Protein AF-A0A815NYM3-F1 (afdb_monomer)

Sequence (153 aa):
MVACQVWTKGKLNETEAFEGSNQYKLFRNIIYRDIEWFDKKPTGEVYAYLDKHLNNIRYGISNKIPDFLTTLCYALGLIAFAVILGWKLALLSLSIAPLVIITVSVTGIVIVRYMEKELLVYSYAGNIAHEVLSAIRTVTAFNGQQREAERCG

InterPro domains:
  IPR011527 ABC transporter type 1, transmembrane domain [PF00664] (23-151)
  IPR011527 ABC transporter type 1, transmembrane domain [PS50929] (25-153)
  IPR036640 ABC transporter type 1, transmembrane domain superfamily [G3DSA:1.20.1560.10] (19-153)
  IPR036640 ABC transporter type 1, transmembrane domain superfamily [SSF90123] (24-151)
  IPR039421 Type 1 protein exporter [PTHR43394] (23-151)

Secondary structure (DSSP, 8-state):
-HHHHHHHHHHHHHHHHHHHHHHHHHHHHHHTS-HHHHHTS-HHHHHHHHHHHHHHHHHIIIIIHHHHHHHHHHHHHHHHHHHHSHHHHHHHHHHHHHHHHHHHHHHHHHHHHHHHHHHHHHHHHHHHHHHHHHTHHHHHHTT-HHHHHTT--

Solvent-accessible surface area (backbone atoms only — not comparable to full-atom values): 8612 Å² total; per-residue (Å²): 114,68,71,60,54,52,49,52,59,56,46,52,61,53,49,59,58,50,46,65,54,48,54,54,52,52,54,55,57,55,72,76,50,62,69,75,63,54,74,75,44,63,71,69,57,54,53,54,49,49,51,52,52,51,49,53,51,48,50,45,58,72,50,50,49,56,52,51,54,51,52,52,53,49,53,54,49,51,54,54,51,46,68,72,59,41,77,74,52,41,54,54,53,61,59,51,52,57,57,52,50,53,55,52,51,54,51,49,54,51,50,54,57,50,52,54,53,51,49,50,54,50,50,52,48,51,50,51,53,48,51,51,61,73,40,40,73,58,40,61,73,67,68,43,60,70,68,58,53,66,73,68,110

Organism: NCBI:txid1234261

Structure (mmCIF, N/CA/C/O backbone):
data_AF-A0A815NYM3-F1
#
_entry.id   AF-A0A815NYM3-F1
#
loop_
_atom_site.group_PDB
_atom_site.id
_atom_site.type_symbol
_atom_site.label_atom_id
_atom_site.label_alt_id
_atom_site.label_comp_id
_atom_site.label_asym_id
_atom_site.label_entity_id
_atom_site.label_seq_id
_atom_site.pdbx_PDB_ins_code
_atom_site.Cartn_x
_atom_site.Cartn_y
_atom_site.Cartn_z
_atom_site.occupancy
_atom_site.B_iso_or_equiv
_atom_site.auth_seq_id
_atom_site.auth_comp_id
_atom_site.auth_asym_id
_atom_site.auth_atom_id
_atom_site.pdbx_PDB_model_num
ATOM 1 N N . MET A 1 1 ? -14.068 11.871 13.857 1.00 51.19 1 MET A N 1
ATOM 2 C CA . MET A 1 1 ? -13.220 12.038 12.650 1.00 51.19 1 MET A CA 1
ATOM 3 C C . MET A 1 1 ? -11.960 12.868 12.915 1.00 51.19 1 MET A C 1
ATOM 5 O O . MET A 1 1 ? -10.882 12.370 12.623 1.00 51.19 1 MET A O 1
ATOM 9 N N . VAL A 1 2 ? -12.039 14.060 13.529 1.00 57.19 2 VAL A N 1
ATOM 10 C CA . VAL A 1 2 ? -10.872 14.957 13.747 1.00 57.19 2 VAL A CA 1
ATOM 11 C C . VAL A 1 2 ? -9.759 14.348 14.620 1.00 57.19 2 VAL A C 1
ATOM 13 O O . VAL A 1 2 ? -8.586 14.469 14.284 1.00 57.19 2 VAL A O 1
ATOM 16 N N . ALA A 1 3 ? -10.098 13.611 15.684 1.00 61.81 3 ALA A N 1
ATOM 17 C CA . ALA A 1 3 ? -9.099 12.992 16.567 1.00 61.81 3 ALA A CA 1
ATOM 18 C C . ALA A 1 3 ? -8.203 11.955 15.857 1.00 61.81 3 ALA A C 1
ATOM 20 O O . ALA A 1 3 ? -7.021 11.841 16.167 1.00 61.81 3 ALA A O 1
ATOM 21 N N . CYS A 1 4 ? -8.738 11.238 14.865 1.00 59.66 4 CYS A N 1
ATOM 22 C CA . CYS A 1 4 ? -7.973 10.245 14.113 1.00 59.66 4 CYS A CA 1
ATOM 23 C C . CYS A 1 4 ? -7.031 10.908 13.092 1.00 59.66 4 CYS A C 1
ATOM 25 O O . CYS A 1 4 ? -5.902 10.462 12.928 1.00 59.66 4 CYS A O 1
ATOM 27 N N . GLN A 1 5 ? -7.446 12.035 12.497 1.00 60.94 5 GLN A N 1
ATOM 28 C CA . GLN A 1 5 ? -6.594 12.861 11.629 1.00 60.94 5 GLN A CA 1
ATOM 29 C C . GLN A 1 5 ? -5.415 13.485 12.399 1.00 60.94 5 GLN A C 1
ATOM 31 O O . GLN A 1 5 ? -4.281 13.488 11.914 1.00 60.94 5 GLN A O 1
ATOM 36 N N . VAL A 1 6 ? -5.659 13.965 13.624 1.00 65.19 6 VAL A N 1
ATOM 37 C CA . VAL A 1 6 ? -4.603 14.475 14.518 1.00 65.19 6 VAL A CA 1
ATOM 38 C 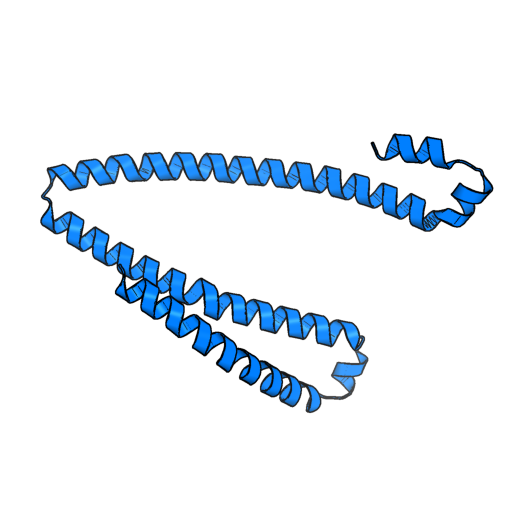C . VAL A 1 6 ? -3.660 13.348 14.948 1.00 65.19 6 VAL A C 1
ATOM 40 O O . VAL A 1 6 ? -2.446 13.532 14.931 1.00 65.19 6 VAL A O 1
ATOM 43 N N . TRP A 1 7 ? -4.193 12.159 15.242 1.00 65.62 7 TRP A N 1
ATOM 44 C CA . TRP A 1 7 ? -3.384 10.978 15.544 1.00 65.62 7 TRP A CA 1
ATOM 45 C C . TRP A 1 7 ? -2.494 10.564 14.363 1.00 65.62 7 TRP A C 1
ATOM 47 O O . TRP A 1 7 ? -1.305 10.333 14.562 1.00 65.62 7 TRP A O 1
ATOM 57 N N . THR A 1 8 ? -3.005 10.566 13.123 1.00 64.94 8 THR A N 1
ATOM 58 C CA . THR A 1 8 ? -2.183 10.299 11.927 1.00 64.94 8 THR A CA 1
ATOM 59 C C . THR A 1 8 ? -1.096 11.349 11.714 1.00 64.94 8 THR A C 1
ATOM 61 O O . THR A 1 8 ? 0.037 10.994 11.408 1.00 64.94 8 THR A O 1
ATOM 64 N N . LYS A 1 9 ? -1.397 12.637 11.933 1.00 61.22 9 LYS A N 1
ATOM 65 C CA . LYS A 1 9 ? -0.410 13.724 11.833 1.00 61.22 9 LYS A CA 1
ATOM 66 C C . LYS A 1 9 ? 0.696 13.594 12.887 1.00 61.22 9 LYS A C 1
ATOM 68 O O . LYS A 1 9 ? 1.854 13.800 12.558 1.00 61.22 9 LYS A O 1
ATOM 73 N N . GLY A 1 10 ? 0.360 13.211 14.121 1.00 67.31 10 GLY A N 1
ATOM 74 C CA . GLY A 1 10 ? 1.347 12.949 15.174 1.00 67.31 10 GLY A CA 1
ATOM 75 C C . GLY A 1 10 ? 2.206 11.709 14.904 1.00 67.31 10 GLY A C 1
ATOM 76 O O . GLY A 1 10 ? 3.411 11.735 15.142 1.00 67.31 10 GLY A O 1
ATOM 77 N N . LYS A 1 11 ? 1.612 10.645 14.343 1.00 68.06 11 LYS A N 1
ATOM 78 C CA . LYS A 1 11 ? 2.327 9.400 14.024 1.00 68.06 11 LYS A CA 1
ATOM 79 C C . LYS A 1 11 ? 3.331 9.566 12.884 1.00 68.06 11 LYS A C 1
ATOM 81 O O . LYS A 1 11 ? 4.376 8.930 12.931 1.00 68.06 11 LYS A O 1
ATOM 86 N N . LEU A 1 12 ? 3.051 10.428 11.902 1.00 66.81 12 LEU A N 1
ATOM 87 C CA . LEU A 1 12 ? 3.983 10.718 10.803 1.00 66.81 12 LEU A CA 1
ATOM 88 C C . LEU A 1 12 ? 5.330 11.229 11.337 1.00 66.81 12 LEU A C 1
ATOM 90 O O . LEU A 1 12 ? 6.375 10.675 11.001 1.00 66.81 12 LEU A O 1
ATOM 94 N N . ASN A 1 13 ? 5.289 12.174 12.274 1.00 63.50 13 ASN A N 1
ATOM 95 C CA . ASN A 1 13 ? 6.480 12.747 12.902 1.00 63.50 13 ASN A CA 1
ATOM 96 C C . ASN A 1 13 ? 7.269 11.692 13.711 1.00 63.50 13 ASN A C 1
ATOM 98 O O . ASN A 1 13 ? 8.498 11.690 13.723 1.00 63.50 13 ASN A O 1
ATOM 102 N N . GLU A 1 14 ? 6.573 10.757 14.370 1.00 67.62 14 GLU A N 1
ATOM 103 C CA . GLU A 1 14 ? 7.204 9.635 15.083 1.00 67.62 14 GLU A CA 1
ATOM 104 C C . GLU A 1 14 ? 7.795 8.584 14.125 1.00 67.62 14 GLU A C 1
ATOM 106 O O . GLU A 1 14 ? 8.832 7.988 14.425 1.00 67.62 14 GLU A O 1
ATOM 111 N N . THR A 1 15 ? 7.171 8.351 12.963 1.00 66.19 15 THR A N 1
ATOM 112 C CA . THR A 1 15 ? 7.687 7.405 11.960 1.00 66.19 15 THR A CA 1
ATOM 113 C C . THR A 1 15 ? 8.954 7.908 11.275 1.00 66.19 15 THR A C 1
ATOM 115 O O . THR A 1 15 ? 9.854 7.102 11.045 1.00 66.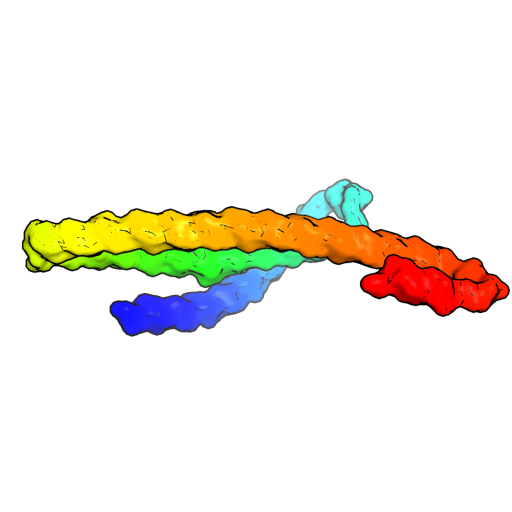19 15 THR A O 1
ATOM 118 N N . GLU A 1 16 ? 9.079 9.217 11.035 1.00 67.94 16 GLU A N 1
ATOM 119 C CA . GLU A 1 16 ? 10.310 9.828 10.509 1.00 67.94 16 GLU A CA 1
ATOM 120 C C . GLU A 1 16 ? 11.478 9.689 11.505 1.00 67.94 16 GLU A C 1
ATOM 122 O O . GLU A 1 16 ? 12.600 9.359 11.118 1.00 67.94 16 GLU A O 1
ATOM 127 N N . ALA A 1 17 ? 11.213 9.828 12.810 1.00 68.50 17 ALA A N 1
ATOM 128 C CA . ALA A 1 17 ? 12.219 9.609 13.854 1.00 68.50 17 ALA A CA 1
ATOM 129 C C . ALA A 1 17 ? 12.627 8.125 13.997 1.00 68.50 17 ALA A C 1
ATOM 131 O O . ALA A 1 17 ? 13.799 7.803 14.214 1.00 68.50 17 ALA A O 1
ATOM 132 N N . PHE A 1 18 ? 11.677 7.197 13.852 1.00 68.75 18 PHE A N 1
ATOM 133 C CA . PHE A 1 18 ? 11.942 5.754 13.897 1.00 68.75 18 PHE A CA 1
ATOM 134 C C . PHE A 1 18 ?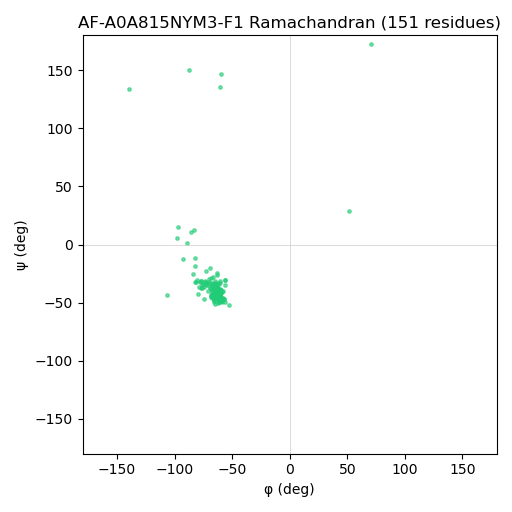 12.719 5.252 12.669 1.00 68.75 18 PHE A C 1
ATOM 136 O O . PHE A 1 18 ? 13.502 4.303 12.754 1.00 68.75 18 PHE A O 1
ATOM 143 N N . GLU A 1 19 ? 12.542 5.901 11.525 1.00 71.44 19 GLU A N 1
ATOM 144 C CA . GLU A 1 19 ? 13.207 5.546 10.281 1.00 71.44 19 GLU A CA 1
ATOM 145 C C . GLU A 1 19 ? 14.720 5.747 10.336 1.00 71.44 19 GLU A C 1
ATOM 147 O O . GLU A 1 19 ? 15.471 4.811 10.036 1.00 71.44 19 GLU A O 1
ATOM 152 N N . GLY A 1 20 ? 15.160 6.926 10.790 1.00 71.25 20 GLY A N 1
ATOM 153 C CA . GLY A 1 20 ? 16.582 7.190 11.011 1.00 71.25 20 GLY A CA 1
ATOM 154 C C . GLY A 1 20 ? 17.190 6.161 11.967 1.00 71.25 20 GLY A C 1
ATOM 155 O O . GLY A 1 20 ? 18.345 5.761 11.812 1.00 71.25 20 GLY A O 1
ATOM 156 N N . SER A 1 21 ? 16.379 5.638 12.901 1.00 79.00 21 SER A N 1
ATOM 157 C CA . SER A 1 21 ? 16.821 4.592 13.815 1.00 79.00 21 SER A CA 1
ATOM 158 C C . SER A 1 21 ? 17.030 3.222 13.155 1.00 79.00 21 SER A C 1
ATOM 160 O O . SER A 1 21 ? 17.976 2.493 13.461 1.00 79.00 21 SER A O 1
ATOM 162 N N . ASN A 1 22 ? 16.158 2.827 12.235 1.00 78.69 22 ASN A N 1
ATOM 163 C CA . ASN A 1 22 ? 16.263 1.510 11.611 1.00 78.69 22 ASN A CA 1
ATOM 164 C C . ASN A 1 22 ? 17.362 1.441 10.554 1.00 78.69 22 ASN A C 1
ATOM 166 O O . ASN A 1 22 ? 18.005 0.397 10.427 1.00 78.69 22 ASN A O 1
ATOM 170 N N . GLN A 1 23 ? 17.628 2.549 9.859 1.00 80.44 23 GLN A N 1
ATOM 171 C CA . GLN A 1 23 ? 18.727 2.640 8.899 1.00 80.44 23 GLN A CA 1
ATOM 172 C C . GLN A 1 23 ? 20.075 2.330 9.563 1.00 80.44 23 GLN A C 1
ATOM 174 O O . GLN A 1 23 ? 20.818 1.482 9.063 1.00 80.44 23 GLN A O 1
ATOM 179 N N . TYR A 1 24 ? 20.354 2.896 10.747 1.00 81.75 24 TYR A N 1
ATOM 180 C CA . TYR A 1 24 ? 21.604 2.599 11.456 1.00 81.75 24 TYR A CA 1
ATOM 181 C C . TYR A 1 24 ? 21.686 1.142 11.933 1.00 81.75 24 TYR A C 1
ATOM 183 O O . TYR A 1 24 ? 22.763 0.549 11.901 1.00 81.75 24 TYR A O 1
ATOM 191 N N . LYS A 1 25 ? 20.574 0.540 12.387 1.00 83.56 25 LYS A N 1
ATOM 192 C CA . LYS A 1 25 ? 20.560 -0.852 12.884 1.00 83.56 25 LYS A CA 1
ATOM 193 C C . LYS A 1 25 ? 20.815 -1.845 11.762 1.00 83.56 25 LYS A C 1
ATOM 195 O O . LYS A 1 25 ? 21.577 -2.790 11.950 1.00 83.56 25 LYS A O 1
ATOM 200 N N . LEU A 1 26 ? 20.188 -1.633 10.606 1.00 80.75 26 LEU A N 1
ATOM 201 C CA . LEU A 1 26 ? 20.390 -2.494 9.448 1.00 80.75 26 LEU A CA 1
ATOM 202 C C . LEU A 1 26 ? 21.796 -2.340 8.879 1.00 80.75 26 LEU A C 1
ATOM 204 O O . LEU A 1 26 ? 22.442 -3.349 8.621 1.00 80.75 26 LEU A O 1
ATOM 208 N N . PHE A 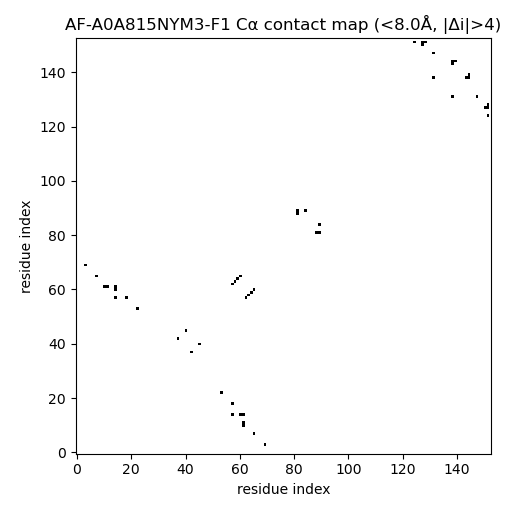1 27 ? 22.294 -1.107 8.762 1.00 82.69 27 PHE A N 1
ATOM 209 C CA . PHE A 1 27 ? 23.667 -0.860 8.329 1.00 82.69 27 PHE A CA 1
ATOM 210 C C . PHE A 1 27 ? 24.676 -1.539 9.260 1.00 82.69 27 PHE A C 1
ATOM 212 O O . PHE A 1 27 ? 25.553 -2.270 8.804 1.00 82.69 27 PHE A O 1
ATOM 219 N N . ARG A 1 28 ? 24.481 -1.402 10.579 1.00 85.44 28 ARG A N 1
ATOM 220 C CA . ARG A 1 28 ? 25.291 -2.099 11.581 1.00 85.44 28 ARG A CA 1
ATOM 221 C C . ARG A 1 28 ? 25.248 -3.616 11.388 1.00 85.44 28 ARG A C 1
ATOM 223 O O . ARG A 1 28 ? 26.295 -4.244 11.377 1.00 85.44 28 ARG A O 1
ATOM 230 N N . ASN A 1 29 ? 24.068 -4.203 11.195 1.00 82.81 29 ASN A N 1
ATOM 231 C CA . ASN A 1 29 ? 23.925 -5.650 10.996 1.00 82.81 29 ASN A CA 1
ATOM 232 C C . ASN A 1 29 ? 24.547 -6.154 9.685 1.00 82.81 29 ASN A C 1
ATOM 234 O O . ASN A 1 29 ? 24.953 -7.310 9.618 1.00 82.81 29 ASN A O 1
ATOM 238 N N . ILE A 1 30 ? 24.623 -5.317 8.651 1.00 82.94 30 ILE A N 1
ATOM 239 C CA . ILE A 1 30 ? 25.237 -5.680 7.368 1.00 82.94 30 ILE A CA 1
ATOM 240 C C . ILE A 1 30 ? 26.760 -5.721 7.478 1.00 82.94 30 ILE A C 1
ATOM 242 O O . ILE A 1 30 ? 27.367 -6.619 6.909 1.00 82.94 30 ILE A O 1
ATOM 246 N N . ILE A 1 31 ? 27.374 -4.819 8.250 1.00 83.50 31 ILE A N 1
ATOM 247 C CA . ILE A 1 31 ? 28.832 -4.819 8.474 1.00 83.50 31 ILE A CA 1
ATOM 248 C C . ILE A 1 31 ? 29.306 -6.122 9.139 1.00 83.50 31 ILE A C 1
ATOM 250 O O . ILE A 1 31 ? 30.411 -6.577 8.869 1.00 83.50 31 ILE A O 1
ATOM 254 N N . TYR A 1 32 ? 28.471 -6.747 9.972 1.00 85.75 32 TYR A N 1
ATOM 255 C CA . TYR A 1 32 ? 28.792 -8.011 10.648 1.00 85.75 32 TYR A CA 1
ATOM 256 C C . TYR A 1 32 ? 28.489 -9.270 9.818 1.00 85.75 32 TYR A C 1
ATOM 258 O O . TYR A 1 32 ? 28.492 -10.371 10.364 1.00 85.75 32 TYR A O 1
ATOM 266 N N . ARG A 1 33 ? 28.178 -9.132 8.526 1.00 81.69 33 ARG A N 1
ATOM 267 C CA . ARG A 1 33 ? 27.849 -10.262 7.648 1.00 81.69 33 ARG A CA 1
ATOM 268 C C . ARG A 1 33 ? 29.118 -10.860 7.028 1.00 81.69 33 ARG A C 1
ATOM 270 O O . ARG A 1 33 ? 30.094 -10.148 6.814 1.00 81.69 33 ARG A O 1
ATOM 277 N N . ASP A 1 34 ? 29.099 -12.159 6.739 1.00 83.94 34 ASP A N 1
ATOM 278 C CA . ASP A 1 34 ? 30.273 -12.892 6.247 1.00 83.94 34 ASP A CA 1
ATOM 279 C C . ASP A 1 34 ? 30.822 -12.337 4.921 1.00 83.94 34 A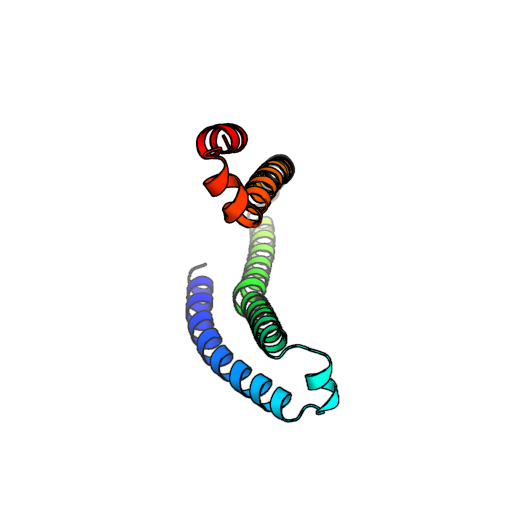SP A C 1
ATOM 281 O O . ASP A 1 34 ? 30.065 -11.918 4.043 1.00 83.94 34 ASP A O 1
ATOM 285 N N . ILE A 1 35 ? 32.147 -12.402 4.739 1.00 77.44 35 ILE A N 1
ATOM 286 C CA . ILE A 1 35 ? 32.833 -11.904 3.532 1.00 77.44 35 ILE A CA 1
ATOM 287 C C . ILE A 1 35 ? 32.360 -12.627 2.255 1.00 77.44 35 ILE A C 1
ATOM 289 O O . ILE A 1 35 ? 32.212 -12.004 1.207 1.00 77.44 35 ILE A O 1
ATOM 293 N N . GLU A 1 36 ? 32.003 -13.913 2.362 1.00 84.25 36 GLU A N 1
ATOM 294 C CA . GLU A 1 36 ? 31.436 -14.713 1.265 1.00 84.25 36 GLU A CA 1
ATOM 295 C C . GLU A 1 36 ? 30.079 -14.187 0.77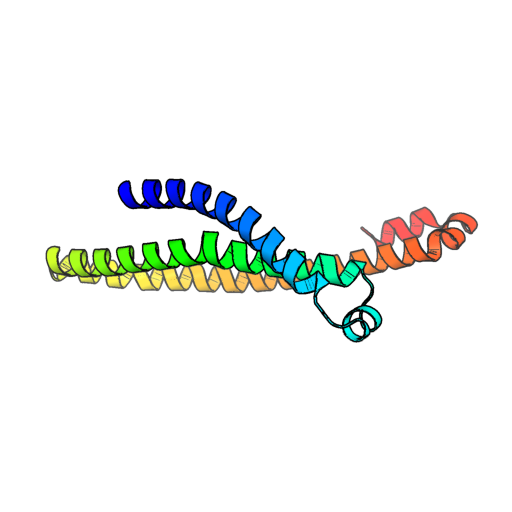2 1.00 84.25 36 GLU A C 1
ATOM 297 O O . GLU A 1 36 ? 29.676 -14.443 -0.364 1.00 84.25 36 GLU A O 1
ATOM 302 N N . TRP A 1 37 ? 29.337 -13.472 1.623 1.00 80.56 37 TRP A N 1
ATOM 303 C CA . TRP A 1 37 ? 28.073 -12.856 1.235 1.00 80.56 37 TRP A CA 1
ATOM 304 C C . TRP A 1 37 ? 28.296 -11.608 0.373 1.00 80.56 37 TRP A C 1
ATOM 306 O O . TRP A 1 37 ? 27.517 -11.362 -0.549 1.00 80.56 37 TRP A O 1
ATOM 316 N N . PHE A 1 38 ? 29.371 -10.858 0.639 1.00 79.12 38 PHE A N 1
ATOM 317 C CA . PHE A 1 38 ? 29.758 -9.685 -0.145 1.00 79.12 38 PHE A CA 1
ATOM 318 C C . PHE A 1 38 ? 30.351 -10.057 -1.507 1.00 79.12 38 PHE A C 1
ATOM 320 O O . PHE A 1 38 ? 30.127 -9.336 -2.471 1.00 79.12 38 PHE A O 1
ATOM 327 N N . ASP A 1 39 ? 31.025 -11.202 -1.621 1.00 82.12 39 ASP A N 1
ATOM 328 C CA . ASP A 1 39 ? 31.630 -11.644 -2.888 1.00 82.12 39 ASP A CA 1
ATOM 329 C C . ASP A 1 39 ? 30.580 -12.121 -3.917 1.00 82.12 39 ASP A C 1
ATOM 331 O O . ASP A 1 39 ? 30.780 -12.072 -5.129 1.00 82.12 39 ASP A O 1
ATOM 335 N N . LYS A 1 40 ? 29.395 -12.529 -3.440 1.00 81.69 40 LYS A N 1
ATOM 336 C CA . LYS A 1 40 ? 28.277 -12.992 -4.283 1.00 81.69 40 LYS A CA 1
ATOM 337 C C . LYS A 1 40 ? 27.425 -11.865 -4.874 1.00 81.69 40 LYS A C 1
ATOM 339 O O . LYS A 1 40 ? 26.572 -12.156 -5.716 1.00 81.69 40 LYS A O 1
ATOM 344 N N . LYS A 1 41 ? 27.580 -10.608 -4.433 1.00 73.94 41 LYS A N 1
ATOM 345 C CA . LYS A 1 41 ? 26.771 -9.480 -4.925 1.00 73.94 41 LYS A CA 1
ATOM 346 C C . LYS A 1 41 ? 27.590 -8.202 -5.124 1.00 73.94 41 LYS A C 1
ATOM 348 O O . LYS A 1 41 ? 28.293 -7.791 -4.208 1.00 73.94 41 LYS A O 1
ATOM 353 N N . PRO A 1 42 ? 27.441 -7.501 -6.264 1.00 76.62 42 PRO A N 1
ATOM 354 C CA . PRO A 1 42 ? 28.083 -6.208 -6.458 1.00 76.62 42 PRO A CA 1
ATOM 355 C C . PRO A 1 42 ? 27.596 -5.207 -5.399 1.00 76.62 42 PRO A C 1
ATOM 357 O O . PRO A 1 42 ? 26.399 -5.091 -5.125 1.00 76.62 42 PRO A O 1
ATOM 360 N N . THR A 1 43 ? 28.523 -4.450 -4.811 1.00 73.56 43 THR A N 1
ATOM 361 C CA . THR A 1 43 ? 28.292 -3.579 -3.643 1.00 73.56 43 THR A CA 1
ATOM 362 C C . THR A 1 43 ? 27.180 -2.544 -3.863 1.00 73.56 43 THR A C 1
ATOM 364 O O . THR A 1 43 ? 26.458 -2.198 -2.928 1.00 73.56 43 THR A O 1
ATOM 367 N N . GLY A 1 44 ? 26.988 -2.086 -5.107 1.00 75.94 44 GLY A N 1
ATOM 368 C CA . GLY A 1 44 ? 25.917 -1.151 -5.479 1.00 75.94 44 GLY A CA 1
ATOM 369 C C . GLY A 1 44 ? 24.507 -1.759 -5.455 1.00 75.94 44 GLY A C 1
ATOM 370 O O . GLY A 1 44 ? 23.550 -1.075 -5.097 1.00 75.94 44 GLY A O 1
ATOM 371 N N . GLU A 1 45 ? 24.364 -3.051 -5.763 1.00 79.88 45 GLU A N 1
ATOM 372 C CA . GLU A 1 45 ? 23.070 -3.750 -5.721 1.00 79.88 45 GLU A CA 1
ATOM 373 C C . GLU A 1 45 ? 22.626 -3.992 -4.274 1.00 79.88 45 GLU A C 1
ATOM 375 O O . GLU A 1 45 ? 21.440 -3.909 -3.965 1.00 79.88 45 GLU A O 1
ATOM 380 N N . VAL A 1 46 ? 23.578 -4.218 -3.363 1.00 79.38 46 VAL A N 1
ATOM 381 C CA . VAL A 1 46 ? 23.302 -4.405 -1.931 1.00 79.38 46 VAL A CA 1
ATOM 382 C C . VAL A 1 46 ? 22.679 -3.154 -1.310 1.00 79.38 46 VAL A C 1
ATOM 384 O O . VAL A 1 46 ? 21.700 -3.262 -0.569 1.00 79.38 46 VAL A O 1
ATOM 387 N N . TYR A 1 47 ? 23.210 -1.971 -1.630 1.00 81.31 47 TYR A N 1
ATOM 388 C CA . TYR A 1 47 ? 22.665 -0.706 -1.138 1.00 81.31 47 TYR A CA 1
ATOM 389 C C . TYR A 1 47 ? 21.258 -0.443 -1.690 1.00 81.31 47 TYR A C 1
ATOM 391 O O . TYR A 1 47 ? 20.341 -0.174 -0.918 1.00 81.31 47 TYR A O 1
ATOM 399 N N . ALA A 1 48 ? 21.059 -0.600 -3.003 1.00 85.38 48 ALA A N 1
ATOM 400 C CA . ALA A 1 48 ? 19.750 -0.414 -3.633 1.00 85.38 48 ALA A CA 1
ATOM 401 C C . ALA A 1 48 ? 18.705 -1.420 -3.119 1.00 85.38 48 ALA A C 1
ATOM 403 O O . ALA A 1 48 ? 17.540 -1.076 -2.916 1.00 85.38 48 ALA A O 1
ATOM 404 N N . TYR A 1 49 ? 19.120 -2.663 -2.868 1.00 82.81 49 TYR A N 1
ATOM 405 C CA . TYR A 1 49 ? 18.281 -3.680 -2.247 1.00 82.81 49 TYR A CA 1
ATOM 406 C C . TYR A 1 49 ? 17.878 -3.264 -0.831 1.00 82.81 49 TYR A C 1
ATOM 408 O O . TYR A 1 49 ? 16.694 -3.264 -0.501 1.00 82.81 49 TYR A O 1
ATOM 416 N N . LEU A 1 50 ? 18.839 -2.856 -0.002 1.00 82.25 50 LEU A N 1
ATOM 417 C CA . LEU A 1 50 ? 18.569 -2.416 1.362 1.00 82.25 50 LEU A CA 1
ATOM 418 C C . LEU A 1 50 ? 17.622 -1.216 1.402 1.00 82.25 50 LEU A C 1
ATOM 420 O O . LEU A 1 50 ? 16.660 -1.232 2.169 1.00 82.25 50 LEU A O 1
ATOM 424 N N . ASP A 1 51 ? 17.878 -0.212 0.568 1.00 84.88 51 ASP A N 1
ATOM 425 C CA . ASP A 1 51 ? 17.047 0.982 0.463 1.00 84.88 51 ASP A CA 1
ATOM 426 C C . ASP A 1 51 ? 15.619 0.616 0.047 1.00 84.88 51 ASP A C 1
ATOM 428 O O . ASP A 1 51 ? 14.657 1.012 0.699 1.00 84.88 51 ASP A O 1
ATOM 432 N N . LYS A 1 52 ? 15.460 -0.277 -0.937 1.00 86.31 52 LYS A N 1
ATOM 433 C CA . LYS A 1 52 ? 14.148 -0.804 -1.334 1.00 86.31 52 LYS A CA 1
ATOM 434 C C . LYS A 1 52 ? 13.439 -1.536 -0.190 1.00 86.31 52 LYS A C 1
ATOM 436 O O . LYS A 1 52 ? 12.236 -1.356 0.002 1.00 86.31 52 LYS A O 1
ATOM 441 N N . HIS A 1 53 ? 14.155 -2.354 0.580 1.00 82.88 53 HIS A N 1
ATOM 442 C CA . HIS A 1 53 ? 13.588 -3.069 1.727 1.00 82.88 53 HIS A CA 1
ATOM 443 C C . HIS A 1 53 ? 13.167 -2.124 2.852 1.00 82.88 53 HIS A C 1
ATOM 445 O O . HIS A 1 53 ? 12.069 -2.264 3.392 1.00 82.88 53 HIS A O 1
ATOM 451 N N .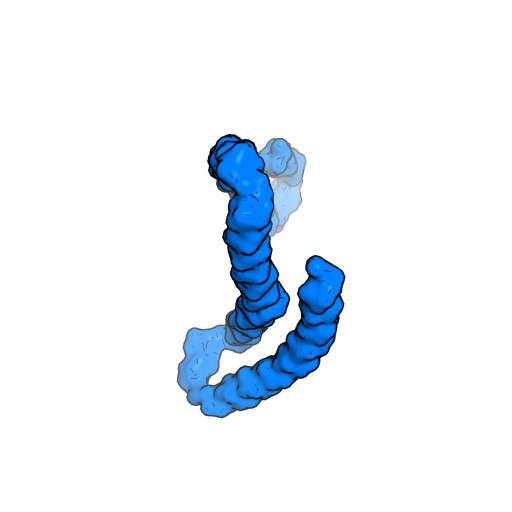 LEU A 1 54 ? 14.005 -1.141 3.168 1.00 82.88 54 LEU A N 1
ATOM 452 C CA . LEU A 1 54 ? 13.691 -0.072 4.107 1.00 82.88 54 LEU A CA 1
ATOM 453 C C . LEU A 1 54 ? 12.466 0.709 3.653 1.00 82.88 54 LEU A C 1
ATOM 455 O O . LEU A 1 54 ? 11.541 0.902 4.436 1.00 82.88 54 LEU A O 1
ATOM 459 N N . ASN A 1 55 ? 12.428 1.095 2.381 1.00 83.94 55 ASN A N 1
ATOM 460 C CA . ASN A 1 55 ? 11.324 1.841 1.809 1.00 83.94 55 ASN A CA 1
ATOM 461 C C . ASN A 1 55 ? 10.018 1.042 1.888 1.00 83.94 55 ASN A C 1
ATOM 463 O O . ASN A 1 55 ? 9.013 1.551 2.369 1.00 83.94 55 ASN A O 1
ATOM 467 N N . ASN A 1 56 ? 10.033 -0.247 1.546 1.00 83.06 56 ASN A N 1
ATOM 468 C CA . ASN A 1 56 ? 8.853 -1.105 1.676 1.00 83.06 56 ASN A CA 1
ATOM 469 C C . ASN A 1 56 ? 8.356 -1.219 3.127 1.00 83.06 56 ASN A C 1
ATOM 471 O O . ASN A 1 56 ? 7.150 -1.160 3.367 1.00 83.06 56 ASN A O 1
ATOM 475 N N . ILE A 1 57 ? 9.264 -1.347 4.100 1.00 82.94 57 ILE A N 1
ATOM 476 C CA . ILE A 1 57 ? 8.906 -1.384 5.527 1.00 82.94 57 ILE A CA 1
ATOM 477 C C . ILE A 1 57 ? 8.319 -0.039 5.968 1.00 82.94 57 ILE A C 1
ATOM 479 O O . ILE A 1 57 ? 7.290 -0.014 6.645 1.00 82.94 57 ILE A O 1
ATOM 483 N N . ARG A 1 58 ? 8.923 1.079 5.548 1.00 78.44 58 ARG A N 1
ATOM 484 C CA . ARG A 1 58 ? 8.416 2.432 5.814 1.00 78.44 58 ARG A CA 1
ATOM 485 C C . ARG A 1 58 ? 7.014 2.618 5.251 1.00 78.44 58 ARG A C 1
ATOM 487 O O . ARG A 1 58 ? 6.124 3.028 5.986 1.00 78.44 58 ARG A O 1
ATOM 494 N N . TYR A 1 59 ? 6.797 2.266 3.987 1.00 79.81 59 TYR A N 1
ATOM 495 C CA . TYR A 1 59 ? 5.484 2.336 3.348 1.00 79.81 59 TYR A CA 1
ATOM 496 C C . TYR A 1 59 ? 4.454 1.443 4.053 1.00 79.81 59 TYR A C 1
ATOM 498 O O . TYR A 1 59 ? 3.306 1.852 4.235 1.00 79.81 59 TYR A O 1
ATOM 506 N N . GLY A 1 60 ? 4.857 0.250 4.497 1.00 80.06 60 GLY A N 1
ATOM 507 C CA . GLY A 1 60 ? 4.004 -0.639 5.283 1.00 80.06 60 GLY A CA 1
ATOM 508 C C . GLY A 1 60 ? 3.577 -0.017 6.615 1.00 80.06 60 GLY A C 1
ATOM 509 O O . GLY A 1 60 ? 2.391 0.013 6.932 1.00 80.06 60 GLY A O 1
ATOM 510 N N . ILE A 1 61 ? 4.522 0.530 7.379 1.00 79.38 61 ILE A N 1
ATOM 511 C CA . ILE A 1 61 ? 4.243 1.082 8.711 1.00 79.38 61 ILE A CA 1
ATOM 512 C C . ILE A 1 61 ? 3.506 2.420 8.621 1.00 79.38 61 ILE A C 1
ATOM 514 O O . ILE A 1 61 ? 2.513 2.623 9.315 1.00 79.38 61 ILE A O 1
ATOM 518 N N . SER A 1 62 ? 3.986 3.321 7.767 1.00 75.19 62 SER A N 1
ATOM 519 C CA . SER A 1 62 ? 3.515 4.704 7.704 1.00 75.19 62 SER A CA 1
ATOM 520 C C . SER A 1 62 ? 2.160 4.825 7.013 1.00 75.19 62 SER A C 1
ATOM 522 O O . SER A 1 62 ? 1.310 5.576 7.476 1.00 75.19 62 SER A O 1
ATOM 524 N N . ASN A 1 63 ? 1.905 4.030 5.967 1.00 75.62 63 ASN A N 1
ATOM 525 C CA . ASN A 1 63 ? 0.660 4.149 5.206 1.00 75.62 63 ASN A CA 1
ATOM 526 C C . ASN A 1 63 ? -0.323 3.008 5.477 1.00 75.62 63 ASN A C 1
ATOM 528 O O . ASN A 1 63 ? -1.509 3.270 5.643 1.00 75.62 63 ASN A O 1
ATOM 532 N N . LYS A 1 64 ? 0.117 1.743 5.543 1.00 82.12 64 LYS A N 1
ATOM 533 C CA . LYS A 1 64 ? -0.834 0.613 5.624 1.00 82.12 64 LYS A CA 1
ATOM 534 C C . LYS A 1 64 ? -1.443 0.411 7.010 1.00 82.12 64 LYS A C 1
ATOM 536 O O . LYS A 1 64 ? -2.625 0.097 7.100 1.00 82.12 64 LYS A O 1
ATOM 541 N N . ILE A 1 65 ? -0.679 0.610 8.084 1.00 84.19 65 ILE A N 1
ATOM 542 C CA . ILE A 1 65 ? -1.186 0.458 9.459 1.00 84.19 65 ILE A CA 1
ATOM 543 C C . ILE A 1 65 ? -2.274 1.491 9.811 1.00 84.19 65 ILE A C 1
ATOM 545 O O . ILE A 1 65 ? -3.334 1.079 10.292 1.00 84.19 65 ILE A O 1
ATOM 549 N N . PRO A 1 66 ? -2.081 2.809 9.597 1.00 81.19 66 PRO A N 1
ATOM 550 C CA . PRO A 1 66 ? -3.128 3.778 9.921 1.00 81.19 66 PRO A CA 1
ATOM 551 C C . PRO A 1 66 ? -4.361 3.626 9.028 1.00 81.19 66 PRO A C 1
ATOM 553 O O . PRO A 1 66 ? -5.484 3.789 9.504 1.00 81.19 66 PRO A O 1
ATOM 556 N N . ASP A 1 67 ? -4.177 3.260 7.761 1.00 83.50 67 ASP A N 1
ATOM 557 C CA . ASP A 1 67 ? -5.280 2.991 6.834 1.00 83.50 67 ASP A CA 1
ATOM 558 C C . ASP A 1 67 ? -6.122 1.781 7.286 1.00 83.50 67 ASP A C 1
ATOM 560 O O . ASP A 1 67 ? -7.352 1.822 7.316 1.00 83.50 67 ASP A O 1
ATOM 564 N N . PHE A 1 68 ? -5.470 0.727 7.783 1.00 86.19 68 PHE A N 1
ATOM 565 C CA . PHE A 1 68 ? -6.163 -0.415 8.376 1.00 86.19 68 PHE A CA 1
ATOM 566 C C . PHE A 1 68 ? -6.960 -0.024 9.630 1.00 86.19 68 PHE A C 1
ATOM 568 O O . PHE A 1 68 ? -8.134 -0.373 9.767 1.00 86.19 68 PHE A O 1
ATOM 575 N N . LEU A 1 69 ? -6.351 0.746 10.536 1.00 86.50 69 LEU A N 1
ATOM 576 C CA . LEU A 1 69 ? -6.993 1.143 11.789 1.00 86.50 69 LEU A CA 1
ATOM 577 C C . LEU A 1 69 ? -8.175 2.098 11.560 1.00 86.50 69 LEU A C 1
ATOM 579 O O . LEU A 1 69 ? -9.222 1.965 12.195 1.00 86.50 69 LEU A O 1
ATOM 583 N N . THR A 1 70 ? -8.031 3.047 10.633 1.00 83.56 70 THR A N 1
ATOM 584 C CA . THR A 1 70 ? -9.124 3.946 10.235 1.00 83.56 70 THR A CA 1
ATOM 585 C C . THR A 1 70 ? -10.276 3.163 9.614 1.00 83.56 70 THR A C 1
ATOM 587 O O . THR A 1 70 ? -11.424 3.381 9.999 1.00 83.56 70 THR A O 1
ATOM 590 N N . THR A 1 71 ? -9.986 2.201 8.736 1.00 85.12 71 THR A N 1
ATOM 591 C CA . THR A 1 71 ? -10.995 1.327 8.121 1.00 85.12 71 THR A CA 1
ATOM 592 C C . THR A 1 71 ? -11.769 0.518 9.166 1.00 85.12 71 THR A C 1
ATOM 594 O O . THR A 1 71 ? -12.997 0.444 9.098 1.00 85.12 71 THR A O 1
ATOM 597 N N . LEU A 1 72 ? -11.093 -0.021 10.186 1.00 88.81 72 LEU A N 1
ATOM 598 C CA . LEU A 1 72 ? -11.758 -0.706 11.302 1.00 88.81 72 LEU A CA 1
ATOM 599 C C . LEU A 1 72 ? -12.690 0.228 12.086 1.00 88.81 72 LEU A C 1
ATOM 601 O O . LEU A 1 72 ? -13.832 -0.135 12.373 1.00 88.81 72 LEU A O 1
ATOM 605 N N . CYS A 1 73 ? -12.243 1.448 12.391 1.00 88.00 73 CYS A N 1
ATOM 606 C CA . CYS A 1 73 ? -13.082 2.453 13.046 1.00 88.00 73 CYS A CA 1
ATOM 607 C C . CYS A 1 73 ? -14.322 2.804 12.209 1.00 88.00 73 CYS A C 1
ATOM 609 O O . CYS A 1 73 ? -15.416 2.936 12.760 1.00 88.00 73 CYS A O 1
ATOM 611 N N . TYR A 1 74 ? -14.173 2.928 10.888 1.00 85.69 74 TYR A N 1
ATOM 612 C CA . TYR A 1 74 ? -15.298 3.155 9.980 1.00 85.69 74 TYR A CA 1
ATOM 613 C C . TYR A 1 74 ? -16.286 1.991 9.982 1.00 85.69 74 TYR A C 1
ATOM 615 O O . TYR A 1 74 ? -17.488 2.229 10.067 1.00 85.69 74 TYR A O 1
ATOM 623 N N . ALA A 1 75 ? -15.804 0.748 9.945 1.00 84.62 75 ALA A N 1
ATOM 624 C CA . ALA A 1 75 ? -16.664 -0.431 9.984 1.00 84.62 75 ALA A CA 1
ATOM 625 C C . ALA A 1 75 ? -17.509 -0.474 11.269 1.00 84.62 75 ALA A C 1
ATOM 627 O O . ALA A 1 75 ? -18.726 -0.649 11.205 1.00 84.62 75 ALA A O 1
ATOM 628 N N . LEU A 1 76 ? -16.891 -0.226 12.428 1.00 88.00 76 LEU A N 1
ATOM 629 C CA . LEU A 1 76 ? -17.602 -0.152 13.708 1.00 88.00 76 LEU A CA 1
ATOM 630 C C . LEU A 1 76 ? -18.602 1.013 13.747 1.00 88.00 76 LEU A C 1
ATOM 632 O O . LEU A 1 76 ? -19.728 0.846 14.215 1.00 88.00 76 LEU A O 1
ATOM 636 N N . GLY A 1 77 ? -18.216 2.174 13.211 1.00 85.81 77 GLY A N 1
ATOM 637 C CA . GLY A 1 77 ? -19.096 3.335 13.090 1.00 85.81 77 GLY A CA 1
ATOM 638 C C . GLY A 1 77 ? -20.326 3.053 12.226 1.00 85.81 77 GLY A C 1
ATOM 639 O O . GLY A 1 77 ? -21.434 3.396 12.623 1.00 85.81 77 GLY A O 1
ATOM 640 N N . LEU A 1 78 ? -20.155 2.378 11.087 1.00 81.50 78 LEU A N 1
ATOM 641 C CA . LEU A 1 78 ? -21.252 2.001 10.193 1.00 81.50 78 LEU A CA 1
ATOM 642 C C . LEU A 1 78 ? -22.209 0.996 10.840 1.00 81.50 78 LEU A C 1
ATOM 644 O O . LEU A 1 78 ? -23.420 1.154 10.711 1.00 81.50 78 LEU A O 1
ATOM 648 N N . ILE A 1 79 ? -21.688 0.008 11.573 1.00 82.19 79 ILE A N 1
ATOM 649 C CA . ILE A 1 79 ? -22.513 -0.964 12.307 1.00 82.19 79 ILE A CA 1
ATOM 650 C C . ILE A 1 79 ? -23.339 -0.255 13.389 1.00 82.19 79 ILE A C 1
ATOM 652 O O . ILE A 1 79 ? -24.546 -0.467 13.477 1.00 82.19 79 ILE A O 1
ATOM 656 N N . ALA A 1 80 ? -22.721 0.632 14.174 1.00 83.75 80 ALA A N 1
ATOM 657 C CA . ALA A 1 80 ? -23.428 1.401 15.199 1.00 83.75 80 ALA A CA 1
ATOM 658 C C . ALA A 1 80 ? -24.495 2.328 14.589 1.00 83.75 80 ALA A C 1
ATOM 660 O O . ALA A 1 80 ? -25.623 2.388 15.075 1.00 83.75 80 ALA A O 1
ATOM 661 N N . PHE A 1 81 ? -24.169 3.006 13.487 1.00 80.94 81 PHE A N 1
ATOM 662 C CA . PHE A 1 81 ? -25.094 3.884 12.770 1.00 80.94 81 PHE A CA 1
ATOM 663 C C . PHE A 1 81 ? -26.281 3.104 12.178 1.00 80.94 81 PHE A C 1
ATOM 665 O O . PHE A 1 81 ? -27.421 3.560 12.261 1.00 80.94 81 PHE A O 1
ATOM 672 N N . ALA A 1 82 ? -26.039 1.895 11.661 1.00 79.69 82 ALA A N 1
ATOM 673 C CA . ALA A 1 82 ? -27.077 1.015 11.126 1.00 79.69 82 ALA A CA 1
ATOM 674 C C . ALA A 1 82 ? -28.098 0.571 12.189 1.00 79.69 82 ALA A C 1
ATOM 676 O O . ALA A 1 82 ? -29.281 0.446 11.878 1.00 79.69 82 ALA A O 1
ATOM 677 N N . VAL A 1 83 ? -27.670 0.379 13.442 1.00 76.69 83 VAL A N 1
ATOM 678 C CA . VAL A 1 83 ? -28.563 0.014 14.557 1.00 76.69 83 VAL A CA 1
ATOM 679 C C . VAL A 1 83 ? -29.425 1.203 15.012 1.00 76.69 83 VAL A C 1
ATOM 681 O O . VAL A 1 83 ? -30.574 1.010 15.403 1.00 76.69 83 VAL A O 1
ATOM 684 N N . ILE A 1 84 ? -28.911 2.435 14.925 1.00 78.56 84 ILE A N 1
ATOM 685 C CA . ILE A 1 84 ? -29.591 3.646 15.427 1.00 78.56 84 ILE A CA 1
ATOM 686 C C . ILE A 1 84 ? -30.703 4.137 14.483 1.00 78.56 84 ILE A C 1
ATOM 688 O O . ILE A 1 84 ? -31.704 4.683 14.941 1.00 78.56 84 ILE A O 1
ATOM 692 N N . LEU A 1 85 ? -30.561 3.957 13.167 1.00 73.12 85 LEU A N 1
ATOM 693 C CA . LEU A 1 85 ? -31.435 4.608 12.172 1.00 73.12 85 LEU A CA 1
ATOM 694 C C . LEU A 1 85 ? -32.701 3.821 11.800 1.00 73.12 85 LEU A C 1
ATOM 696 O O . LEU A 1 85 ? -33.499 4.272 10.975 1.00 73.12 85 LEU A O 1
ATOM 700 N N . GLY A 1 86 ? -32.916 2.660 12.416 1.00 76.69 86 GLY A N 1
ATOM 701 C CA . GLY A 1 86 ? -34.055 1.795 12.125 1.00 76.69 86 GLY A CA 1
ATOM 702 C C . GLY A 1 86 ? -33.980 1.115 10.750 1.00 76.69 86 GLY A C 1
ATOM 703 O O . GLY A 1 86 ? -33.128 1.396 9.905 1.00 76.69 86 GLY A O 1
ATOM 704 N N . TRP A 1 87 ? -34.914 0.192 10.505 1.00 74.00 87 TRP A N 1
ATOM 705 C CA . TRP A 1 87 ? -34.850 -0.730 9.360 1.00 74.00 87 TRP A CA 1
ATOM 706 C C . TRP A 1 87 ? -34.907 -0.041 7.986 1.00 74.00 87 TRP A C 1
ATOM 708 O O . TRP A 1 87 ? -34.388 -0.563 7.000 1.00 74.00 87 TRP A O 1
ATOM 718 N N . LYS A 1 88 ? -35.519 1.147 7.911 1.00 69.12 88 LYS A N 1
ATOM 719 C CA . LYS A 1 88 ? -35.806 1.832 6.643 1.00 69.12 88 LYS A CA 1
ATOM 720 C C . LYS A 1 88 ? -34.596 2.584 6.067 1.00 69.12 88 LYS A C 1
ATOM 722 O O . LYS A 1 88 ? -34.474 2.656 4.848 1.00 69.12 88 LYS A O 1
ATOM 727 N N . LEU A 1 89 ? -33.680 3.088 6.903 1.00 69.50 89 LEU A N 1
ATOM 728 C CA . LEU A 1 89 ? -32.428 3.705 6.432 1.00 69.50 89 LEU A CA 1
ATOM 729 C C . LEU A 1 89 ? -31.339 2.671 6.117 1.00 69.50 89 LEU A C 1
ATOM 731 O O . LEU A 1 89 ? -30.574 2.872 5.174 1.00 69.50 89 LEU A O 1
ATOM 735 N N . ALA A 1 90 ? -31.303 1.545 6.836 1.00 75.69 90 ALA A N 1
ATOM 736 C CA . ALA A 1 90 ? -30.350 0.466 6.567 1.00 75.69 90 ALA A CA 1
ATOM 737 C C . ALA A 1 90 ? -30.543 -0.153 5.166 1.00 75.69 90 ALA A C 1
ATOM 739 O O . ALA A 1 90 ? -29.568 -0.420 4.460 1.00 75.69 90 ALA A O 1
ATOM 740 N N . LEU A 1 91 ? -31.799 -0.304 4.722 1.00 73.25 91 LEU A N 1
ATOM 741 C CA . LEU A 1 91 ? -32.148 -0.750 3.365 1.00 73.25 91 LEU A CA 1
ATOM 742 C C . LEU A 1 91 ? -31.615 0.195 2.277 1.00 73.25 91 LEU A C 1
ATOM 744 O O . LEU A 1 91 ? -31.129 -0.265 1.244 1.00 73.25 91 LEU A O 1
ATOM 748 N N . LEU A 1 92 ? -31.649 1.509 2.522 1.00 79.50 92 LEU A N 1
ATOM 749 C CA . LEU A 1 92 ? -31.149 2.505 1.575 1.00 79.50 92 LEU A CA 1
ATOM 750 C C . LEU A 1 92 ? -29.622 2.413 1.424 1.00 79.50 92 LEU A C 1
ATOM 752 O O . LEU A 1 92 ? -29.118 2.369 0.303 1.00 79.50 92 LEU A O 1
ATOM 756 N N . SER A 1 93 ? -28.882 2.309 2.535 1.00 77.50 93 SER A N 1
ATOM 757 C CA . SER A 1 93 ? -27.421 2.150 2.485 1.00 77.50 93 SER A CA 1
ATOM 758 C C . SER A 1 93 ? -26.992 0.832 1.840 1.00 77.50 93 SER A C 1
ATOM 760 O O . SER A 1 93 ? -26.022 0.809 1.084 1.00 77.50 93 SER A O 1
ATOM 762 N N . LEU A 1 94 ? -27.738 -0.251 2.088 1.00 80.06 94 LEU A N 1
ATOM 763 C CA . LEU A 1 94 ? -27.443 -1.564 1.521 1.00 80.06 94 LEU A CA 1
ATOM 764 C C . LEU A 1 94 ? -27.663 -1.600 0.003 1.00 80.06 94 LEU A C 1
ATOM 766 O O . LEU A 1 94 ? -26.989 -2.359 -0.676 1.00 80.06 94 LEU A O 1
ATOM 770 N N . SER A 1 95 ? -28.575 -0.784 -0.538 1.00 83.62 95 SER A N 1
ATOM 771 C CA . SER A 1 95 ? -28.811 -0.707 -1.985 1.00 83.62 95 SER A CA 1
ATOM 772 C C . SER A 1 95 ? -27.794 0.175 -2.712 1.00 83.62 95 SER A C 1
ATOM 774 O O . SER A 1 95 ? -27.465 -0.095 -3.865 1.00 83.62 95 SER A O 1
ATOM 776 N N . ILE A 1 96 ? -27.289 1.227 -2.063 1.00 87.12 96 ILE A N 1
ATOM 777 C CA . ILE A 1 96 ? -26.318 2.151 -2.671 1.00 87.12 96 ILE A CA 1
ATOM 778 C C . ILE A 1 96 ? -24.905 1.546 -2.661 1.00 87.12 96 ILE A C 1
ATOM 780 O O . ILE A 1 96 ? -24.164 1.699 -3.631 1.00 87.12 96 ILE A O 1
ATOM 784 N N . ALA A 1 97 ? -24.541 0.807 -1.608 1.00 87.00 97 ALA A N 1
ATOM 785 C CA . ALA A 1 97 ? -23.237 0.155 -1.482 1.00 87.00 97 ALA A CA 1
ATOM 786 C C . ALA A 1 97 ? -22.840 -0.739 -2.685 1.00 87.00 97 ALA A C 1
ATOM 788 O O . ALA A 1 97 ? -21.763 -0.517 -3.242 1.00 87.00 97 ALA A O 1
ATOM 789 N N . PRO A 1 98 ? -23.660 -1.703 -3.156 1.00 90.19 98 PRO A N 1
ATOM 790 C CA . PRO A 1 98 ? -23.299 -2.556 -4.287 1.00 90.19 98 PRO A CA 1
ATOM 791 C C . PRO A 1 98 ? -23.205 -1.775 -5.601 1.00 90.19 98 PRO A C 1
ATOM 793 O O . PRO A 1 98 ? -22.338 -2.078 -6.416 1.00 90.19 98 PRO A O 1
ATOM 796 N N . LEU A 1 99 ? -24.030 -0.739 -5.797 1.00 92.81 99 LEU A N 1
ATOM 797 C CA . LEU A 1 99 ? -23.991 0.094 -7.004 1.00 92.81 99 LEU A CA 1
ATOM 798 C C . LEU A 1 99 ? -22.631 0.802 -7.153 1.00 92.81 99 LEU A C 1
ATOM 800 O O . LEU A 1 99 ? -22.036 0.822 -8.234 1.00 92.81 99 LEU A O 1
ATOM 804 N N . VAL A 1 100 ? -22.114 1.343 -6.046 1.00 92.38 100 VAL A N 1
ATOM 805 C CA . VAL A 1 100 ? -20.806 2.010 -6.014 1.00 92.38 100 VAL A CA 1
ATOM 806 C C . VAL A 1 100 ? -19.678 1.001 -6.226 1.00 92.38 100 VAL A C 1
ATOM 808 O O . VAL A 1 100 ? -18.788 1.252 -7.037 1.00 92.38 100 VAL A O 1
ATOM 811 N N . ILE A 1 101 ? -19.736 -0.158 -5.559 1.00 93.06 101 ILE A N 1
ATOM 812 C CA . ILE A 1 101 ? -18.717 -1.210 -5.694 1.00 93.06 101 ILE A CA 1
ATOM 813 C C . ILE A 1 101 ? -18.604 -1.664 -7.152 1.00 93.06 101 ILE A C 1
ATOM 815 O O . ILE A 1 101 ? -17.501 -1.682 -7.692 1.00 93.06 101 ILE A O 1
ATOM 819 N N . ILE A 1 102 ? -19.728 -1.954 -7.816 1.00 95.31 102 ILE A N 1
ATOM 820 C CA . ILE A 1 102 ? -19.741 -2.388 -9.221 1.00 95.31 102 ILE A CA 1
ATOM 821 C C . ILE A 1 102 ? -19.087 -1.334 -10.123 1.00 95.31 102 ILE A C 1
ATOM 823 O O . ILE A 1 102 ? -18.214 -1.665 -10.925 1.00 95.31 102 ILE A O 1
ATOM 827 N N . THR A 1 103 ? -19.457 -0.062 -9.964 1.00 93.69 103 THR A N 1
ATOM 828 C CA . THR A 1 103 ? -18.928 1.035 -10.793 1.00 93.69 103 THR A CA 1
ATOM 829 C C . THR A 1 103 ? -17.414 1.191 -10.624 1.00 93.69 103 THR A C 1
ATOM 831 O O . THR A 1 103 ? -16.679 1.315 -11.610 1.00 93.69 103 THR A O 1
ATOM 834 N N . VAL A 1 104 ? -16.926 1.123 -9.382 1.00 94.69 104 VAL A N 1
ATOM 835 C CA . VAL A 1 104 ? -15.493 1.214 -9.069 1.00 94.69 104 VAL A CA 1
ATOM 836 C C . VAL A 1 104 ? -14.735 -0.003 -9.598 1.00 94.69 104 VAL A C 1
ATOM 838 O O . VAL A 1 104 ? -13.674 0.160 -10.195 1.00 94.69 104 VAL A O 1
ATOM 841 N N . SER A 1 105 ? -15.275 -1.214 -9.442 1.00 93.81 105 SER A N 1
ATOM 842 C CA . SER A 1 105 ? -14.647 -2.438 -9.950 1.00 93.81 105 SER A CA 1
ATOM 843 C C . SER A 1 105 ? -14.527 -2.438 -11.472 1.00 93.81 105 SER A C 1
ATOM 845 O O . SER A 1 105 ? -13.451 -2.726 -11.992 1.00 93.81 105 SER A O 1
ATOM 847 N N . VAL A 1 106 ? -15.592 -2.071 -12.192 1.00 96.19 106 VAL A N 1
ATOM 848 C CA . VAL A 1 106 ? -15.566 -1.994 -13.662 1.00 96.19 106 VAL A CA 1
ATOM 849 C C . VAL A 1 106 ? -14.531 -0.971 -14.117 1.00 96.19 106 VAL A C 1
ATOM 851 O O . VAL A 1 106 ? -13.668 -1.295 -14.930 1.00 96.19 106 VAL A O 1
ATOM 854 N N . THR A 1 107 ? -14.557 0.233 -13.544 1.00 94.00 107 THR A N 1
ATOM 855 C CA . THR A 1 107 ? -13.599 1.292 -13.891 1.00 94.00 107 THR A CA 1
ATOM 856 C C . THR A 1 107 ? -12.164 0.869 -13.575 1.00 94.00 107 THR A C 1
ATOM 858 O O . THR A 1 107 ? -11.269 1.073 -14.388 1.00 94.00 107 THR A O 1
ATOM 861 N N . GLY A 1 108 ? -11.940 0.214 -12.434 1.00 93.81 108 GLY A N 1
ATOM 862 C CA . GLY A 1 108 ? -10.626 -0.289 -12.039 1.00 93.81 108 GLY A CA 1
ATOM 863 C C . GLY A 1 108 ? -10.069 -1.328 -13.012 1.00 93.81 108 GLY A C 1
ATOM 864 O O . GLY A 1 108 ? -8.918 -1.218 -13.430 1.00 93.81 108 GLY A O 1
ATOM 865 N N . ILE A 1 109 ? -10.887 -2.298 -13.436 1.00 94.38 109 ILE A N 1
ATOM 866 C CA . ILE A 1 109 ? -10.480 -3.297 -14.438 1.00 94.38 109 ILE A CA 1
ATOM 867 C C . ILE A 1 109 ? -10.138 -2.607 -15.758 1.00 94.38 109 ILE A C 1
ATOM 869 O O . ILE A 1 109 ? -9.119 -2.920 -16.370 1.00 94.38 109 ILE A O 1
ATOM 873 N N . VAL A 1 110 ? -10.965 -1.654 -16.185 1.00 95.19 110 VAL A N 1
ATOM 874 C CA . VAL A 1 110 ? -10.748 -0.899 -17.420 1.00 95.19 110 VAL A CA 1
ATOM 875 C C . VAL A 1 110 ? -9.423 -0.134 -17.363 1.00 95.19 110 VAL A C 1
ATOM 877 O O . VAL A 1 110 ? -8.612 -0.283 -18.275 1.00 95.19 110 VAL A O 1
ATOM 880 N N . ILE A 1 111 ? -9.151 0.596 -16.277 1.00 94.75 111 ILE A N 1
ATOM 881 C CA . ILE A 1 111 ? -7.890 1.327 -16.085 1.00 94.75 111 ILE A CA 1
ATOM 882 C C . ILE A 1 111 ? -6.696 0.379 -16.186 1.00 94.75 111 ILE A C 1
ATOM 884 O O . ILE A 1 111 ? -5.785 0.645 -16.958 1.00 94.75 111 ILE A O 1
ATOM 888 N N . VAL A 1 112 ? -6.705 -0.756 -15.480 1.00 94.19 112 VAL A N 1
ATOM 889 C CA . VAL A 1 112 ? -5.583 -1.713 -15.519 1.00 94.19 112 VAL A CA 1
ATOM 890 C C . VAL A 1 112 ? -5.313 -2.207 -16.944 1.00 94.19 112 VAL A C 1
ATOM 892 O O . VAL A 1 112 ? -4.158 -2.292 -17.355 1.00 94.19 112 VAL A O 1
ATOM 895 N N . ARG A 1 113 ? -6.365 -2.468 -17.731 1.00 93.12 113 ARG A N 1
ATOM 896 C CA . ARG A 1 113 ? -6.227 -2.880 -19.137 1.00 93.12 113 ARG A CA 1
ATOM 897 C C . ARG A 1 113 ? -5.663 -1.777 -20.030 1.00 93.12 113 ARG A C 1
ATOM 899 O O . ARG A 1 113 ? -4.926 -2.087 -20.962 1.00 93.12 113 ARG A O 1
ATOM 906 N N . TYR A 1 114 ? -6.015 -0.517 -19.784 1.00 92.38 114 TYR A N 1
ATOM 907 C CA . TYR A 1 114 ? -5.424 0.612 -20.505 1.00 92.38 114 TYR A CA 1
ATOM 908 C C . TYR A 1 114 ? -3.954 0.801 -20.132 1.00 92.38 114 TYR A C 1
ATOM 910 O O . TYR A 1 114 ? -3.123 0.887 -21.029 1.00 92.38 114 TYR A O 1
ATOM 918 N N . MET A 1 115 ? -3.623 0.746 -18.840 1.00 93.31 115 MET A N 1
ATOM 919 C CA . MET A 1 115 ? -2.245 0.869 -18.354 1.00 93.31 115 MET A CA 1
ATOM 920 C C . MET A 1 115 ? -1.335 -0.221 -18.933 1.00 93.31 115 MET A C 1
ATOM 922 O O . MET A 1 115 ? -0.203 0.061 -19.307 1.00 93.31 115 MET A O 1
ATOM 926 N N . GLU A 1 116 ? -1.821 -1.460 -19.057 1.00 93.31 116 GLU A N 1
ATOM 927 C CA . GLU A 1 116 ? -1.066 -2.555 -19.683 1.00 93.31 116 GLU A CA 1
ATOM 928 C C . GLU A 1 116 ? -0.751 -2.258 -21.158 1.00 93.31 116 GLU A C 1
ATOM 930 O O . GLU A 1 116 ? 0.381 -2.434 -21.604 1.00 93.31 116 GLU A O 1
ATOM 935 N N . LYS A 1 117 ? -1.729 -1.742 -21.913 1.00 91.88 117 LYS A N 1
ATOM 936 C CA . LYS A 1 117 ? -1.530 -1.360 -23.319 1.00 91.88 117 LYS A CA 1
ATOM 937 C C . LYS A 1 117 ? -0.570 -0.184 -23.466 1.00 91.88 117 LYS A C 1
ATOM 939 O O . LYS A 1 117 ? 0.308 -0.232 -24.323 1.00 91.88 117 LYS A O 1
ATOM 944 N N . GLU A 1 118 ? -0.720 0.846 -22.638 1.00 90.50 118 GLU A N 1
ATOM 945 C CA . GLU A 1 118 ? 0.191 1.994 -22.631 1.00 90.50 118 GLU A CA 1
ATOM 946 C C . GLU A 1 118 ? 1.617 1.562 -22.299 1.00 90.50 118 GLU A C 1
ATOM 948 O O . GLU A 1 118 ? 2.556 1.961 -22.985 1.00 90.50 118 GLU A O 1
ATOM 953 N N . LEU A 1 119 ? 1.782 0.679 -21.311 1.00 91.50 119 LEU A N 1
ATOM 954 C CA . LEU A 1 119 ? 3.086 0.156 -20.927 1.00 91.50 119 LEU A CA 1
ATOM 955 C C . LEU A 1 119 ? 3.749 -0.635 -22.064 1.00 91.50 119 LEU A C 1
ATOM 957 O O . LEU A 1 119 ? 4.959 -0.522 -22.247 1.00 91.50 119 LEU A O 1
ATOM 961 N N . LEU A 1 120 ? 2.983 -1.401 -22.848 1.00 91.69 120 LEU A N 1
ATOM 962 C CA . LEU A 1 120 ? 3.512 -2.129 -24.007 1.00 91.69 120 LEU A CA 1
ATOM 963 C C . LEU A 1 120 ? 4.008 -1.183 -25.105 1.00 91.69 120 LEU A C 1
ATOM 965 O O . LEU A 1 120 ? 5.113 -1.371 -25.615 1.00 91.69 120 LEU A O 1
ATOM 969 N N . VAL A 1 121 ? 3.229 -0.150 -25.442 1.00 88.50 121 VAL A N 1
ATOM 970 C CA . VAL A 1 121 ? 3.635 0.866 -26.430 1.00 88.50 121 VAL A CA 1
ATOM 971 C C . VAL A 1 121 ? 4.868 1.624 -25.936 1.00 88.50 121 VAL A C 1
ATOM 973 O O . VAL A 1 121 ? 5.829 1.800 -26.684 1.00 88.50 121 VAL A O 1
ATOM 976 N N . TYR A 1 122 ? 4.884 1.997 -24.656 1.00 87.94 122 TYR A N 1
ATOM 977 C CA . TYR A 1 122 ? 6.013 2.680 -24.034 1.00 87.94 122 TYR A CA 1
ATOM 978 C C . TYR A 1 122 ? 7.278 1.811 -24.015 1.00 87.94 122 TYR A C 1
ATOM 980 O O . TYR A 1 122 ? 8.365 2.285 -24.336 1.00 87.94 122 TYR A O 1
ATOM 988 N N . SER A 1 123 ? 7.148 0.520 -23.695 1.00 90.06 123 SER A N 1
ATOM 989 C CA . SER A 1 123 ? 8.266 -0.426 -23.735 1.00 90.06 123 SER A CA 1
ATOM 990 C C . SER A 1 123 ? 8.802 -0.614 -25.152 1.00 90.06 123 SER A C 1
ATOM 992 O O . SER A 1 123 ? 10.013 -0.727 -25.326 1.00 90.06 123 SER A O 1
ATOM 994 N N . TYR A 1 124 ? 7.929 -0.651 -26.159 1.00 89.69 124 TYR A N 1
ATOM 995 C CA . TYR A 1 124 ? 8.339 -0.775 -27.554 1.00 89.69 124 TYR A CA 1
ATOM 996 C C . TYR A 1 124 ? 9.112 0.465 -28.027 1.00 89.69 124 TYR A C 1
ATOM 998 O O . TYR A 1 124 ? 10.218 0.330 -28.550 1.00 89.69 124 TYR A O 1
ATOM 1006 N N . ALA A 1 125 ? 8.592 1.666 -27.759 1.00 86.81 125 ALA A N 1
ATOM 1007 C CA . ALA A 1 125 ? 9.284 2.919 -28.065 1.00 86.81 125 ALA A CA 1
ATOM 1008 C C . ALA A 1 125 ? 10.629 3.029 -27.321 1.00 86.81 125 ALA A C 1
ATOM 1010 O O . ALA A 1 125 ? 11.643 3.407 -27.908 1.00 86.81 125 ALA A O 1
ATOM 1011 N N . GLY A 1 126 ? 10.664 2.628 -26.046 1.00 88.00 126 GLY A N 1
ATOM 1012 C CA . GLY A 1 126 ? 11.890 2.574 -25.249 1.00 88.00 126 GLY A CA 1
ATOM 1013 C C . GLY A 1 126 ? 12.940 1.622 -25.825 1.00 88.00 126 GLY A C 1
ATOM 1014 O O . GLY A 1 126 ? 14.123 1.959 -25.841 1.00 88.00 126 GLY A O 1
ATOM 1015 N N . ASN A 1 127 ? 12.522 0.470 -26.357 1.00 87.75 127 ASN A N 1
ATOM 1016 C CA . ASN A 1 127 ? 13.427 -0.483 -27.000 1.00 87.75 127 ASN A CA 1
ATOM 1017 C C . ASN A 1 127 ? 14.034 0.080 -28.293 1.00 87.75 127 ASN A C 1
ATOM 1019 O O . ASN A 1 127 ? 15.242 -0.047 -28.486 1.00 87.75 127 ASN A O 1
ATOM 1023 N N . ILE A 1 128 ? 13.239 0.750 -29.135 1.00 84.25 128 ILE A N 1
ATOM 1024 C CA . ILE A 1 128 ? 13.747 1.411 -30.352 1.00 84.25 128 ILE A CA 1
ATOM 1025 C C . ILE A 1 128 ? 14.745 2.510 -29.979 1.00 84.25 128 ILE A C 1
ATOM 1027 O O . ILE A 1 128 ? 15.847 2.568 -30.524 1.00 84.25 128 ILE A O 1
ATOM 1031 N N . ALA A 1 129 ? 14.402 3.355 -29.004 1.00 85.31 129 ALA A N 1
ATOM 1032 C CA . ALA A 1 129 ? 15.308 4.393 -28.524 1.00 85.31 129 ALA A CA 1
ATOM 1033 C C . ALA A 1 129 ? 16.625 3.796 -27.999 1.00 85.31 129 ALA A C 1
ATOM 1035 O O . ALA A 1 129 ? 17.703 4.317 -28.289 1.00 85.31 129 ALA A O 1
ATOM 1036 N N . HIS A 1 130 ? 16.555 2.679 -27.271 1.00 85.75 130 HIS A N 1
ATOM 1037 C CA . HIS A 1 130 ? 17.735 1.975 -26.782 1.00 85.75 130 HIS A CA 1
ATOM 1038 C C . HIS A 1 130 ? 18.600 1.422 -27.927 1.00 85.75 130 HIS A C 1
ATOM 1040 O O . HIS A 1 130 ? 19.824 1.532 -27.875 1.00 85.75 130 HIS A O 1
ATOM 1046 N N . GLU A 1 131 ? 17.993 0.869 -28.978 1.00 83.12 131 GLU A N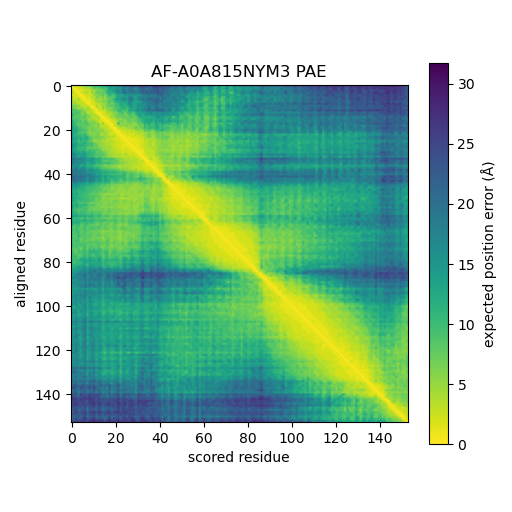 1
ATOM 1047 C CA . GLU A 1 131 ? 18.704 0.374 -30.162 1.00 83.12 131 GLU A CA 1
ATOM 1048 C C . GLU A 1 131 ? 19.446 1.505 -30.894 1.00 83.12 131 GLU A C 1
ATOM 1050 O O . GLU A 1 131 ? 20.645 1.393 -31.166 1.00 83.12 131 GLU A O 1
ATOM 1055 N N . VAL A 1 132 ? 18.775 2.639 -31.120 1.00 82.38 132 VAL A N 1
ATOM 1056 C CA . VAL A 1 132 ? 19.363 3.822 -31.772 1.00 82.38 132 VAL A CA 1
ATOM 1057 C C . VAL A 1 132 ? 20.501 4.413 -30.938 1.00 82.38 132 VAL A C 1
ATOM 1059 O O . VAL A 1 132 ? 21.556 4.749 -31.481 1.00 82.38 132 VAL A O 1
ATOM 1062 N N . LEU A 1 133 ? 20.328 4.513 -29.616 1.00 84.75 133 LEU A N 1
ATOM 1063 C CA . LEU A 1 133 ? 21.374 4.997 -28.711 1.00 84.75 133 LEU A CA 1
ATOM 1064 C C . LEU A 1 133 ? 22.568 4.039 -28.653 1.00 84.75 133 LEU A C 1
ATOM 1066 O O . LEU A 1 133 ? 23.715 4.487 -28.664 1.00 84.75 133 LEU A O 1
ATOM 1070 N N . SER A 1 134 ? 22.323 2.728 -28.659 1.00 85.19 134 SER A N 1
ATOM 1071 C CA . SER A 1 134 ? 23.386 1.722 -28.701 1.00 85.19 134 SER A CA 1
ATOM 1072 C C . SER A 1 134 ? 24.172 1.771 -30.018 1.00 85.19 134 SER A C 1
ATOM 1074 O O . SER A 1 134 ? 25.379 1.524 -30.026 1.00 85.19 134 SER A O 1
ATOM 1076 N N . ALA A 1 135 ? 23.519 2.121 -31.130 1.00 83.25 135 ALA A N 1
ATOM 1077 C CA . ALA A 1 135 ? 24.125 2.236 -32.457 1.00 83.25 135 ALA A CA 1
ATOM 1078 C C . ALA A 1 135 ? 24.522 3.677 -32.846 1.00 83.25 135 ALA A C 1
ATOM 1080 O O . ALA A 1 135 ? 24.809 3.942 -34.016 1.00 83.25 135 ALA A O 1
ATOM 1081 N N . ILE A 1 136 ? 24.588 4.619 -31.895 1.00 82.75 136 ILE A N 1
ATOM 1082 C CA . ILE A 1 136 ? 24.715 6.062 -32.173 1.00 82.75 136 ILE A CA 1
ATOM 1083 C C . ILE A 1 136 ? 25.934 6.434 -33.031 1.00 82.75 136 ILE A C 1
ATOM 1085 O O . ILE A 1 136 ? 25.844 7.319 -33.883 1.00 82.75 136 ILE A O 1
ATOM 1089 N N . ARG A 1 137 ? 27.069 5.736 -32.871 1.00 78.81 137 ARG A N 1
ATOM 1090 C CA . ARG A 1 137 ? 28.281 5.956 -33.688 1.00 78.81 137 ARG A CA 1
ATOM 1091 C C . ARG A 1 137 ? 28.064 5.583 -35.154 1.00 78.81 137 ARG A C 1
ATOM 1093 O O . ARG A 1 137 ? 28.604 6.234 -36.037 1.00 78.81 137 ARG A O 1
ATOM 1100 N N . THR A 1 138 ? 27.247 4.568 -35.411 1.00 79.25 138 THR A N 1
ATOM 1101 C CA . THR A 1 138 ? 26.907 4.113 -36.761 1.00 79.25 138 THR A CA 1
ATOM 1102 C C . THR A 1 138 ? 25.842 5.023 -37.374 1.00 79.25 138 THR A C 1
ATOM 1104 O O . THR A 1 138 ? 25.977 5.448 -38.516 1.00 79.25 138 THR A O 1
ATOM 1107 N N . VAL A 1 139 ? 24.823 5.412 -36.601 1.00 74.88 139 VAL A N 1
ATOM 1108 C CA . VAL A 1 139 ? 23.752 6.315 -37.063 1.00 74.88 139 VAL A CA 1
ATOM 1109 C C . VAL A 1 139 ? 24.296 7.704 -37.422 1.00 74.88 139 VAL A C 1
ATOM 1111 O O . VAL A 1 139 ? 23.893 8.279 -38.434 1.00 74.88 139 VAL A O 1
ATOM 1114 N N . THR A 1 140 ? 25.246 8.225 -36.637 1.00 75.19 140 THR A N 1
ATOM 1115 C CA . THR A 1 140 ? 25.915 9.507 -36.923 1.00 75.19 140 THR A CA 1
ATOM 1116 C C . THR A 1 140 ? 26.886 9.409 -38.101 1.00 75.19 140 THR A C 1
ATOM 1118 O O . THR A 1 140 ? 26.940 10.333 -38.907 1.00 75.19 140 THR A O 1
ATOM 1121 N N . ALA A 1 141 ? 27.577 8.276 -38.282 1.00 75.81 141 ALA A N 1
ATOM 1122 C CA . ALA A 1 141 ? 28.442 8.045 -39.443 1.00 75.81 141 ALA A CA 1
ATOM 1123 C C . ALA A 1 141 ? 27.675 7.978 -40.780 1.00 75.81 141 ALA A C 1
ATOM 1125 O O . ALA A 1 141 ? 28.207 8.390 -41.807 1.00 75.81 141 ALA A O 1
ATOM 1126 N N . PHE A 1 142 ? 26.425 7.502 -40.773 1.00 78.31 142 PHE A N 1
ATOM 1127 C CA . PHE A 1 142 ? 25.572 7.420 -41.968 1.00 78.31 142 PHE A CA 1
ATOM 1128 C C . PHE A 1 142 ? 24.573 8.584 -42.118 1.00 78.31 142 PHE A C 1
ATOM 1130 O O . PHE A 1 142 ? 23.756 8.555 -43.036 1.00 78.31 142 PHE A O 1
ATOM 1137 N N . ASN A 1 143 ? 24.616 9.609 -41.251 1.00 72.25 143 ASN A N 1
ATOM 1138 C CA . ASN A 1 143 ? 23.671 10.744 -41.250 1.00 72.25 143 ASN A CA 1
ATOM 1139 C C . ASN A 1 143 ? 22.176 10.323 -41.242 1.00 72.25 143 ASN A C 1
ATOM 1141 O O . ASN A 1 143 ? 21.302 11.040 -41.725 1.00 72.25 143 ASN A O 1
ATOM 1145 N N . GLY A 1 144 ? 21.857 9.155 -40.672 1.00 70.44 144 GLY A N 1
ATOM 1146 C CA . GLY A 1 144 ? 20.527 8.528 -40.733 1.00 70.44 144 GLY A CA 1
ATOM 1147 C C . GLY A 1 144 ? 19.509 9.028 -39.700 1.00 70.44 144 GLY A C 1
ATOM 1148 O O . GLY A 1 144 ? 18.478 8.389 -39.504 1.00 70.44 144 GLY A O 1
ATOM 1149 N N . GLN A 1 145 ? 19.784 10.140 -39.012 1.00 66.31 145 GLN A N 1
ATOM 1150 C CA . GLN A 1 145 ? 19.018 10.568 -37.833 1.00 66.31 145 GLN A CA 1
ATOM 1151 C C . GLN A 1 145 ? 17.543 10.877 -38.126 1.00 66.31 145 GLN A C 1
ATOM 1153 O O . GLN A 1 145 ? 16.688 10.575 -37.300 1.00 66.31 145 GLN A O 1
ATOM 1158 N N . GLN A 1 146 ? 17.228 11.428 -39.302 1.00 65.25 146 GLN A N 1
ATOM 1159 C CA . GLN A 1 146 ? 15.847 11.766 -39.673 1.00 65.25 146 GLN A CA 1
ATOM 1160 C C . GLN A 1 146 ? 14.962 10.524 -39.858 1.00 65.25 146 GLN A C 1
ATOM 1162 O O . GLN A 1 146 ? 13.792 10.548 -39.498 1.00 65.25 146 GLN A O 1
ATOM 1167 N N . ARG A 1 147 ? 15.532 9.415 -40.344 1.00 68.12 147 ARG A N 1
ATOM 1168 C CA . ARG A 1 147 ? 14.786 8.183 -40.633 1.00 68.12 147 ARG A CA 1
ATOM 1169 C C . ARG A 1 147 ? 14.454 7.368 -39.381 1.00 68.12 147 ARG A C 1
ATOM 1171 O O . ARG A 1 147 ? 13.419 6.713 -39.340 1.00 68.12 147 ARG A O 1
ATOM 1178 N N . 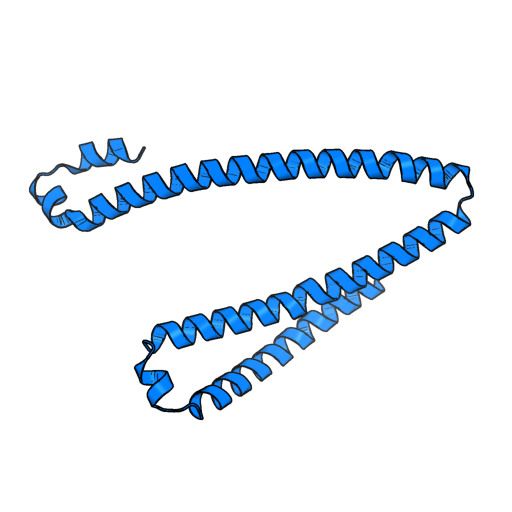GLU A 1 148 ? 15.310 7.408 -38.362 1.00 64.00 148 GLU A N 1
ATOM 1179 C CA . GLU A 1 148 ? 15.020 6.760 -37.074 1.00 64.00 148 GLU A CA 1
ATOM 1180 C C . GLU A 1 148 ? 14.158 7.655 -36.162 1.00 64.00 148 GLU A C 1
ATOM 1182 O O . GLU A 1 148 ? 13.393 7.141 -35.352 1.00 64.00 148 GLU A O 1
ATOM 1187 N N . ALA A 1 149 ? 14.193 8.985 -36.335 1.00 63.34 149 ALA A N 1
ATOM 1188 C CA . ALA A 1 149 ? 13.277 9.899 -35.646 1.00 63.34 149 ALA A CA 1
ATOM 1189 C C . ALA A 1 149 ? 11.807 9.680 -36.056 1.00 63.34 149 ALA A C 1
ATOM 1191 O O . ALA A 1 149 ? 10.927 9.727 -35.203 1.00 63.34 149 ALA A O 1
ATOM 1192 N N . GLU A 1 150 ? 11.549 9.364 -37.330 1.00 66.56 150 GLU A N 1
ATOM 1193 C CA . GLU A 1 150 ? 10.212 9.000 -37.829 1.00 66.56 150 GLU A CA 1
ATOM 1194 C C . GLU A 1 150 ? 9.714 7.635 -37.323 1.00 66.56 150 GLU A C 1
ATOM 1196 O O . GLU A 1 150 ? 8.515 7.389 -37.329 1.00 66.56 150 GLU A O 1
ATOM 1201 N N . ARG A 1 151 ? 10.604 6.743 -36.863 1.00 64.56 151 ARG A N 1
ATOM 1202 C CA . ARG A 1 151 ? 10.224 5.445 -36.268 1.00 64.56 151 ARG A CA 1
ATOM 1203 C C . ARG A 1 151 ? 9.827 5.532 -34.795 1.00 64.56 151 ARG A C 1
ATOM 1205 O O . ARG A 1 151 ? 9.218 4.594 -34.286 1.00 64.56 151 ARG A O 1
ATOM 1212 N N . CYS A 1 152 ? 10.206 6.613 -34.117 1.00 57.25 152 CYS A N 1
ATOM 1213 C CA . CYS A 1 152 ? 9.906 6.846 -32.704 1.00 57.25 152 CYS A CA 1
ATOM 1214 C C . CYS A 1 152 ? 8.619 7.658 -32.462 1.00 57.25 152 CYS A C 1
ATOM 1216 O O . CYS A 1 152 ? 8.195 7.733 -31.309 1.00 57.25 152 CYS A O 1
ATOM 1218 N N . GLY A 1 153 ? 8.038 8.288 -33.492 1.00 50.34 153 GLY A N 1
ATOM 1219 C CA . GLY A 1 153 ? 6.775 9.044 -33.418 1.00 50.34 153 GLY A CA 1
ATOM 1220 C C . GLY A 1 153 ? 5.580 8.225 -33.879 1.00 50.34 153 GLY A C 1
ATOM 1221 O O . GLY A 1 153 ? 4.489 8.436 -33.307 1.00 50.34 153 GLY A O 1
#

Radius of gyration: 26.46 Å; Cα contacts (8 Å, |Δi|>4): 27; chains: 1; bounding box: 69×30×58 Å

pLDDT: mean 79.97, std 9.73, range [50.34, 96.19]

Mean predicted aligned error: 12.18 Å

Foldseek 3Di:
DVVLVVVLVVVLVVLVVVLVVVVVVVVVVVVPDDPVVPVVDPPVVVVVVVVVVSVVVSCCVSPVVSVVVVVVVVVVVVVVVCVPPDDPVVVVCVVVVVVVVVVCVVVVVVVVVVVVVVVVLVVVLVVLVVVCVVCVVVCVVVVVVVVSVVVND

Nearest PDB structures (foldseek):
  4q4j-assembly1_B  TM=7.805E-01  e=6.236E-03  Thermotoga maritima MSB8
  8t4i-assembly1_B  TM=7.162E-01  e=2.175E-02  Homo sapiens
  8t4h-assembly1_B  TM=7.091E-01  e=3.022E-02  Homo sapiens
  8qoe-assembly1_A  TM=7.233E-01  e=2.830E-02  Bacillus subtilis
  7zo8-assembly1_A  TM=7.402E-01  e=9.871E-02  Brucella abortus 2308